Protein AF-A0A3D3CZS1-F1 (afdb_monomer_lite)

Radius of gyration: 28.79 Å; chains: 1; bounding box: 51×50×77 Å

Sequence (84 aa):
MNLLKAFTISLFTLFSLNCQSQNSGFLKADGKRIVNGRGENVLLRGIGLGGWMVQEGYMLHINKEGQQYRIRQRIEALLTPQQT

Foldseek 3Di:
DVVVVVVVVVVVVVVVVPPDDQQQPDWDDDPPFIAGSVRHGDDDDDDDQDCPVAQQQVSVVNPPQSHRVSVVVVVVVVPDPPPD

Structure (mmCIF, N/CA/C/O backbone):
data_AF-A0A3D3CZS1-F1
#
_entry.id   AF-A0A3D3CZS1-F1
#
loop_
_atom_site.group_PDB
_atom_site.id
_atom_site.type_symbol
_atom_site.label_atom_id
_atom_site.label_alt_id
_atom_site.label_comp_id
_atom_site.label_asym_id
_atom_site.label_entity_id
_atom_site.label_seq_id
_atom_site.pdbx_PDB_ins_code
_atom_site.Cartn_x
_atom_site.Cartn_y
_atom_site.Cartn_z
_atom_site.occupancy
_atom_site.B_iso_or_equiv
_atom_site.auth_seq_id
_atom_site.auth_comp_id
_atom_site.auth_asym_id
_atom_site.auth_atom_id
_atom_site.pdbx_PDB_model_num
ATOM 1 N N . MET A 1 1 ? -35.626 35.600 34.466 1.00 62.72 1 MET A N 1
ATOM 2 C CA . MET A 1 1 ? -34.280 35.614 33.842 1.00 62.72 1 MET A CA 1
ATOM 3 C C . MET A 1 1 ? -33.561 34.258 33.899 1.00 62.72 1 MET A C 1
ATOM 5 O O . MET A 1 1 ? -32.875 33.933 32.942 1.00 62.72 1 MET A O 1
ATOM 9 N N . ASN A 1 2 ? -33.741 33.438 34.944 1.00 75.94 2 ASN A N 1
ATOM 10 C CA . ASN A 1 2 ? -33.051 32.137 35.063 1.00 75.94 2 ASN A CA 1
ATOM 11 C C . ASN A 1 2 ? -33.677 31.019 34.207 1.00 75.94 2 ASN A C 1
ATOM 13 O O . ASN A 1 2 ? -32.949 30.198 33.662 1.00 75.94 2 ASN A O 1
ATOM 17 N N . LEU A 1 3 ? -35.003 31.030 34.015 1.00 81.50 3 LEU A N 1
ATOM 18 C CA . LEU A 1 3 ? -35.706 30.008 33.225 1.00 81.50 3 LEU A CA 1
ATOM 19 C C . LEU A 1 3 ? -35.390 30.099 31.721 1.00 81.50 3 LEU A C 1
ATOM 21 O O . LEU A 1 3 ? -35.082 29.095 31.092 1.00 81.50 3 LEU A O 1
ATOM 25 N N . LEU A 1 4 ? -35.378 31.315 31.162 1.00 83.06 4 LEU A N 1
ATOM 26 C CA . LEU A 1 4 ? -35.025 31.540 29.755 1.00 83.06 4 LEU A CA 1
ATOM 27 C C . LEU A 1 4 ? -33.550 31.199 29.475 1.00 83.06 4 LEU A C 1
ATOM 29 O O . LEU A 1 4 ? -33.246 30.625 28.436 1.00 83.06 4 LEU A O 1
ATOM 33 N N . LYS A 1 5 ? -32.652 31.483 30.433 1.00 78.75 5 LYS A N 1
ATOM 34 C CA . LYS A 1 5 ? -31.235 31.083 30.374 1.00 78.75 5 LYS A CA 1
ATOM 35 C C . LYS A 1 5 ? -31.058 29.563 30.436 1.00 78.75 5 LYS A C 1
ATOM 37 O O . LYS A 1 5 ? -30.240 29.020 29.707 1.00 78.75 5 LYS A O 1
ATOM 42 N N . ALA A 1 6 ? -31.828 28.864 31.270 1.00 83.06 6 ALA A N 1
ATOM 43 C CA . ALA A 1 6 ? -31.804 27.402 31.313 1.00 83.06 6 ALA A CA 1
ATOM 44 C C . ALA A 1 6 ? -32.285 26.789 29.987 1.00 83.06 6 ALA A C 1
ATOM 46 O O . ALA A 1 6 ? -31.707 25.814 29.514 1.00 83.06 6 ALA A O 1
ATOM 47 N N . PHE A 1 7 ? -33.290 27.402 29.354 1.00 87.19 7 PHE A N 1
ATOM 48 C CA . PHE A 1 7 ? -33.813 26.961 28.062 1.00 87.19 7 PHE A CA 1
ATOM 49 C C . PHE A 1 7 ? -32.803 27.161 26.927 1.00 87.19 7 PHE A C 1
ATOM 51 O O . PHE A 1 7 ? -32.591 26.258 26.122 1.00 87.19 7 PHE A O 1
ATOM 58 N N . THR A 1 8 ? -32.123 28.311 26.888 1.00 83.69 8 THR A N 1
ATOM 59 C CA . THR A 1 8 ? -31.091 28.573 25.876 1.00 83.69 8 THR A CA 1
ATOM 60 C C . THR A 1 8 ? -29.860 27.691 26.066 1.00 83.69 8 THR A C 1
ATOM 62 O O . THR A 1 8 ? -29.321 27.200 25.078 1.00 83.69 8 THR A O 1
ATOM 65 N N . ILE A 1 9 ? -29.455 27.415 27.312 1.00 86.38 9 ILE A N 1
ATOM 66 C CA . ILE A 1 9 ? -28.382 26.456 27.614 1.00 86.38 9 ILE A CA 1
ATOM 67 C C . ILE A 1 9 ? -28.794 25.047 27.176 1.00 86.38 9 ILE A C 1
ATOM 69 O O . ILE A 1 9 ? -28.038 24.392 26.471 1.00 86.38 9 ILE A O 1
ATOM 73 N N . SER A 1 10 ? -30.001 24.592 27.525 1.00 83.69 10 SER A N 1
ATOM 74 C CA . SER A 1 10 ? -30.502 23.269 27.129 1.00 83.69 10 SER A CA 1
ATOM 75 C C . SER A 1 10 ? -30.550 23.099 25.606 1.00 83.69 10 SER A C 1
ATOM 77 O O . SER A 1 10 ? -30.086 22.082 25.088 1.00 83.69 10 SER A O 1
ATOM 79 N N . LEU A 1 11 ? -31.019 24.121 24.884 1.00 82.88 11 LEU A N 1
ATOM 80 C CA . LEU A 1 11 ? -31.076 24.122 23.423 1.00 82.88 11 LEU A CA 1
ATOM 81 C C . LEU A 1 11 ? -29.676 24.088 22.788 1.00 82.88 11 LEU A C 1
ATOM 83 O O . LEU A 1 11 ? -29.451 23.355 21.826 1.00 82.88 11 LEU A O 1
ATOM 87 N N . PHE A 1 12 ? -28.718 24.826 23.353 1.00 81.81 12 PHE A N 1
ATOM 88 C CA . PHE A 1 12 ? -27.331 24.830 22.885 1.00 81.81 12 PHE A CA 1
ATOM 89 C C . PHE A 1 12 ? -26.635 23.476 23.120 1.00 81.81 12 PHE A C 1
ATOM 91 O O . PHE A 1 12 ? -25.917 22.976 22.248 1.00 81.81 12 PHE A O 1
ATOM 98 N N . THR A 1 13 ? -26.901 22.831 24.259 1.00 80.88 13 THR A N 1
ATOM 99 C CA . THR A 1 13 ? -26.377 21.495 24.581 1.00 80.88 13 THR A CA 1
ATOM 100 C C . THR A 1 13 ? -26.951 20.424 23.649 1.00 80.88 13 THR A C 1
ATOM 102 O O . THR A 1 13 ? -26.207 19.577 23.159 1.00 80.88 13 THR A O 1
ATOM 105 N N . LEU A 1 14 ? -28.251 20.489 23.334 1.00 78.69 14 LEU A N 1
ATOM 106 C CA . LEU A 1 14 ? -28.901 19.588 22.373 1.00 78.69 14 LEU A CA 1
ATOM 107 C C . LEU A 1 14 ? -28.346 19.753 20.950 1.00 78.69 14 LEU A C 1
ATOM 109 O O . LEU A 1 14 ? -28.134 18.763 20.249 1.00 78.69 14 LEU A O 1
ATOM 113 N N . PHE A 1 15 ? -28.058 20.986 20.530 1.00 75.88 15 PHE A N 1
ATOM 114 C CA . PHE A 1 15 ? -27.473 21.253 19.216 1.00 75.88 15 PHE A CA 1
ATOM 115 C C . PHE A 1 15 ? -26.043 20.697 19.095 1.00 75.88 15 PHE A C 1
ATOM 117 O O . PHE A 1 15 ? -25.684 20.097 18.083 1.00 75.88 15 PHE A O 1
ATOM 124 N N . SER A 1 16 ? -25.250 20.812 20.163 1.00 71.81 16 SER A N 1
ATOM 125 C CA . SER A 1 16 ? -23.850 20.365 20.197 1.00 71.81 16 SER A CA 1
ATOM 126 C C . SER A 1 16 ? -23.686 18.840 20.101 1.00 71.81 16 SER A C 1
ATOM 128 O O . SER A 1 16 ? -22.693 18.362 19.557 1.00 71.81 16 SER A O 1
ATOM 130 N N . LEU A 1 17 ? -24.670 18.061 20.567 1.00 69.06 17 LEU A N 1
ATOM 131 C CA . LEU A 1 17 ? -24.635 16.591 20.524 1.00 69.06 17 LEU A CA 1
ATOM 132 C C . LEU A 1 17 ? -24.784 16.007 19.107 1.00 69.06 17 LEU A C 1
ATOM 134 O O . LEU A 1 17 ? -24.423 14.855 18.884 1.00 69.06 17 LEU A O 1
ATOM 138 N N . ASN A 1 18 ? -25.276 16.791 18.144 1.00 63.44 18 ASN A N 1
ATOM 139 C CA . ASN A 1 18 ? -25.518 16.333 16.772 1.00 63.44 18 ASN A CA 1
ATOM 140 C C . ASN A 1 18 ? -24.321 16.556 15.829 1.00 63.44 18 ASN A C 1
ATOM 142 O O . ASN A 1 18 ? -24.351 16.122 14.679 1.00 63.44 18 ASN A O 1
ATOM 146 N N . CYS A 1 19 ? -23.245 17.197 16.295 1.00 61.00 19 CYS A N 1
ATOM 147 C CA . CYS A 1 19 ? -22.054 17.457 15.487 1.00 61.00 19 CYS A CA 1
ATOM 148 C C . CYS A 1 19 ? -21.048 16.295 15.574 1.00 61.00 19 CYS A C 1
ATOM 150 O O . CYS A 1 19 ? -19.893 16.467 15.960 1.00 61.00 19 CYS A O 1
ATOM 152 N N . GLN A 1 20 ? -21.480 15.076 15.249 1.00 63.59 20 GLN A N 1
ATOM 153 C CA . GLN A 1 20 ? -20.553 13.963 15.042 1.00 63.59 20 GLN A CA 1
ATOM 154 C C . GLN A 1 20 ? -20.217 13.870 13.557 1.00 63.59 20 GLN A C 1
ATOM 156 O O . GLN A 1 20 ? -21.026 13.438 12.738 1.00 63.59 20 GLN A O 1
ATOM 161 N N . SER A 1 21 ? -18.999 14.286 13.209 1.00 63.50 21 SER A N 1
ATOM 162 C CA . SER A 1 21 ? -18.445 14.101 11.869 1.00 63.50 21 SER A CA 1
ATOM 163 C C . SER A 1 21 ? -18.296 12.603 11.584 1.00 63.50 21 SER A C 1
ATOM 165 O O . SER A 1 21 ? -17.394 11.939 12.098 1.00 63.50 21 SER A O 1
ATOM 167 N N . GLN A 1 22 ? -19.213 12.059 10.782 1.00 65.25 22 GLN A N 1
ATOM 168 C CA . GLN A 1 22 ? -19.208 10.673 10.311 1.00 65.25 22 GLN A CA 1
ATOM 169 C C . GLN A 1 22 ? -18.154 10.510 9.212 1.00 65.25 22 GLN A 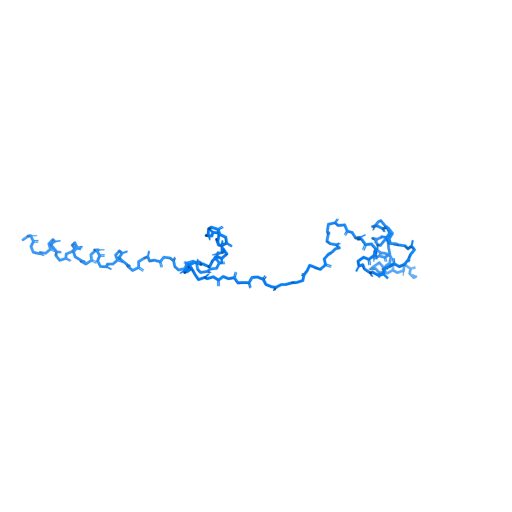C 1
ATOM 171 O O . GLN A 1 22 ? -18.469 10.316 8.040 1.00 65.25 22 GLN A O 1
ATOM 176 N N . ASN A 1 23 ? -16.876 10.619 9.570 1.00 63.19 23 ASN A N 1
ATOM 177 C CA . ASN A 1 23 ? -15.798 10.396 8.616 1.00 63.19 23 ASN A CA 1
ATOM 178 C C . ASN A 1 23 ? -15.546 8.884 8.462 1.00 63.19 23 ASN A C 1
ATOM 180 O O . ASN A 1 23 ? -14.585 8.331 8.995 1.00 63.19 23 ASN A O 1
ATOM 184 N N . SER A 1 24 ? -16.476 8.198 7.789 1.00 66.31 24 SER A N 1
ATOM 185 C CA . SER A 1 24 ? -16.480 6.739 7.599 1.00 66.31 24 SER A CA 1
ATOM 186 C C . SER A 1 24 ? -15.438 6.244 6.591 1.00 66.31 24 SER A C 1
ATOM 188 O O . SER A 1 24 ? -15.160 5.046 6.556 1.00 66.31 24 SER A O 1
ATOM 190 N N . GLY A 1 25 ? -14.850 7.146 5.797 1.00 77.69 25 GLY A N 1
ATOM 191 C CA . GLY A 1 25 ? -13.931 6.799 4.711 1.00 77.69 25 GLY A CA 1
ATOM 192 C C . GLY A 1 25 ? -12.502 6.480 5.150 1.00 77.69 25 GLY A C 1
ATOM 193 O O . GLY A 1 25 ? -11.802 5.753 4.450 1.00 77.69 25 GLY A O 1
ATOM 194 N N . PHE A 1 26 ? -12.055 6.983 6.304 1.00 90.31 26 PHE A N 1
ATOM 195 C CA . PHE A 1 26 ? -10.695 6.719 6.773 1.00 90.31 26 PHE A CA 1
ATOM 196 C C . PHE A 1 26 ? -10.613 5.400 7.536 1.00 90.31 26 PHE A C 1
ATOM 198 O O . PHE A 1 26 ? -11.349 5.165 8.497 1.00 90.31 26 PHE A O 1
ATOM 205 N N . LEU A 1 27 ? -9.659 4.567 7.125 1.00 94.88 27 LEU A N 1
ATOM 206 C CA . LEU A 1 27 ? -9.281 3.362 7.849 1.00 94.88 27 LEU A CA 1
ATOM 207 C C . LEU A 1 27 ? -8.291 3.702 8.963 1.00 94.88 27 LEU A C 1
ATOM 209 O O . LEU A 1 27 ? -7.456 4.597 8.825 1.00 94.88 27 LEU A O 1
ATOM 213 N N . LYS A 1 28 ? -8.383 2.972 10.071 1.00 94.44 28 LYS A N 1
ATOM 214 C CA . LYS A 1 28 ? -7.513 3.110 11.241 1.00 94.44 28 LYS A CA 1
ATOM 215 C C . LYS A 1 28 ? -7.058 1.736 11.717 1.00 94.44 28 LYS A C 1
ATOM 217 O O . LYS A 1 28 ? -7.743 0.740 11.492 1.00 94.44 28 LYS A O 1
ATOM 222 N N . ALA A 1 29 ? -5.916 1.694 12.395 1.00 96.62 29 ALA A N 1
ATOM 223 C CA . ALA A 1 29 ? -5.482 0.511 13.124 1.00 96.62 29 ALA A CA 1
ATOM 224 C C . ALA A 1 29 ? -6.076 0.527 14.541 1.00 96.62 29 ALA A C 1
ATOM 226 O O . ALA A 1 29 ? -5.976 1.532 15.242 1.00 96.62 29 ALA A O 1
ATOM 227 N N . ASP A 1 30 ? -6.666 -0.591 14.954 1.00 96.50 30 ASP A N 1
ATOM 228 C CA . ASP A 1 30 ? -7.134 -0.849 16.316 1.00 96.50 30 ASP A CA 1
ATOM 229 C C . ASP A 1 30 ? -6.538 -2.178 16.798 1.00 96.50 30 ASP A C 1
ATOM 231 O O . ASP A 1 30 ? -7.019 -3.272 16.473 1.00 96.50 30 ASP A O 1
ATOM 235 N N . GLY A 1 31 ? -5.406 -2.081 17.500 1.00 96.56 31 GLY A N 1
ATOM 236 C CA . GLY A 1 31 ? -4.579 -3.228 17.859 1.00 96.56 31 GLY A CA 1
ATOM 237 C C . GLY A 1 31 ? -4.144 -4.008 16.617 1.00 96.56 31 GLY A C 1
ATOM 238 O O . GLY A 1 31 ? -3.324 -3.540 15.832 1.00 96.56 31 GLY A O 1
ATOM 239 N N . LYS A 1 32 ? -4.702 -5.213 16.443 1.00 96.69 32 LYS A N 1
ATOM 240 C CA . LYS A 1 32 ? -4.441 -6.091 15.285 1.00 96.69 32 LYS A CA 1
ATOM 241 C C . LYS A 1 32 ? -5.483 -5.968 14.164 1.00 96.69 32 LYS A C 1
ATOM 243 O O . LYS A 1 32 ? -5.383 -6.685 13.172 1.00 96.69 32 LYS A O 1
ATOM 248 N N . ARG A 1 33 ? -6.504 -5.123 14.325 1.00 97.44 33 ARG A N 1
ATOM 249 C CA . ARG A 1 33 ? -7.605 -4.954 13.366 1.00 97.44 33 ARG A CA 1
ATOM 250 C C . ARG A 1 33 ? -7.411 -3.695 12.532 1.00 97.44 33 ARG A C 1
ATOM 252 O O . ARG A 1 33 ? -6.890 -2.695 13.019 1.00 97.44 33 ARG A O 1
ATOM 259 N N . ILE A 1 34 ? -7.902 -3.733 11.297 1.00 97.50 34 ILE A N 1
ATOM 260 C CA . ILE A 1 34 ? -8.148 -2.533 10.493 1.00 97.50 34 ILE A CA 1
ATOM 261 C C . ILE A 1 34 ? -9.630 -2.207 10.662 1.00 97.50 34 ILE A C 1
ATOM 263 O O . ILE A 1 34 ? -10.464 -3.090 10.477 1.00 97.50 34 ILE A O 1
ATOM 267 N N . VAL A 1 35 ? -9.968 -0.972 11.029 1.00 95.38 35 VAL A N 1
ATOM 268 C CA . VAL A 1 35 ? -11.354 -0.540 11.261 1.00 95.38 35 VAL A CA 1
ATOM 269 C C . VAL A 1 35 ? -11.700 0.712 10.461 1.00 95.38 35 VAL A C 1
ATOM 271 O O . VAL A 1 35 ? -10.819 1.511 10.148 1.00 95.38 35 VAL A O 1
ATOM 274 N N . ASN A 1 36 ? -12.975 0.895 10.123 1.00 93.38 36 ASN A N 1
ATOM 275 C CA . ASN A 1 36 ? -13.468 2.128 9.502 1.00 93.38 36 ASN A CA 1
ATOM 276 C C . ASN A 1 36 ? -13.780 3.217 10.550 1.00 93.38 36 ASN A C 1
ATOM 278 O O . ASN A 1 36 ? -13.584 3.027 11.753 1.00 93.38 36 ASN A O 1
ATOM 282 N N . GLY A 1 37 ? -14.327 4.356 10.110 1.00 88.62 37 GLY A N 1
ATOM 283 C CA . GLY A 1 37 ? -14.710 5.460 11.002 1.00 88.62 37 GLY A CA 1
ATOM 284 C C . GLY A 1 37 ? -15.784 5.130 12.052 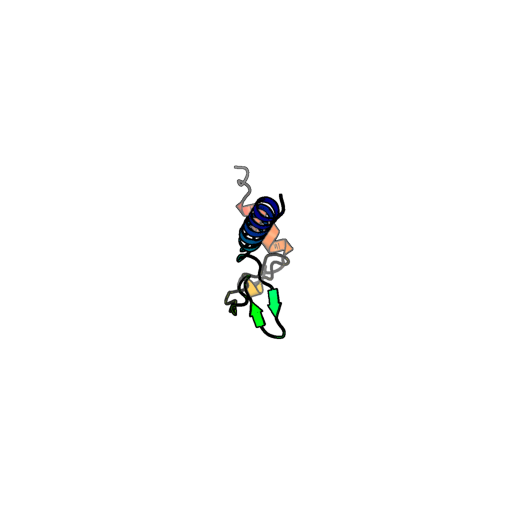1.00 88.62 37 GLY A C 1
ATOM 285 O O . GLY A 1 37 ? -15.966 5.913 12.980 1.00 88.62 37 GLY A O 1
ATOM 286 N N . ARG A 1 38 ? -16.464 3.981 11.941 1.00 89.69 38 ARG A N 1
ATOM 287 C CA . ARG A 1 38 ? -17.449 3.471 12.913 1.00 89.69 38 ARG A CA 1
ATOM 288 C C . ARG A 1 38 ? -16.872 2.409 13.859 1.00 89.69 38 ARG A C 1
ATOM 290 O O . ARG A 1 38 ? -17.600 1.885 14.693 1.00 89.69 38 ARG A O 1
ATOM 297 N N . GLY A 1 39 ? -15.584 2.074 13.735 1.00 90.94 39 GLY A N 1
ATOM 298 C CA . GLY A 1 39 ? -14.946 1.012 14.521 1.00 90.94 39 GLY A CA 1
ATOM 299 C C . GLY A 1 39 ? -15.265 -0.405 14.031 1.00 90.94 39 GLY A C 1
ATOM 300 O O . GLY A 1 39 ? -14.931 -1.382 14.701 1.00 90.94 39 GLY A O 1
ATOM 301 N N . GLU A 1 40 ? -15.897 -0.541 12.865 1.00 93.69 40 GLU A N 1
ATOM 302 C CA . GLU A 1 40 ? -16.215 -1.841 12.277 1.00 93.69 40 GLU A CA 1
ATOM 303 C C . GLU A 1 40 ? -14.974 -2.418 11.594 1.00 93.69 40 GLU A C 1
ATOM 305 O O . GLU A 1 40 ? -14.257 -1.698 10.897 1.00 93.69 40 GLU A O 1
ATOM 310 N N . ASN A 1 41 ? -14.731 -3.720 11.767 1.00 95.75 41 ASN A N 1
ATOM 311 C CA . ASN A 1 41 ? -13.585 -4.395 11.163 1.00 95.75 41 ASN A CA 1
ATOM 312 C C . ASN A 1 41 ? -13.684 -4.410 9.630 1.00 95.75 41 ASN A C 1
ATOM 314 O O . ASN A 1 41 ? -14.702 -4.808 9.066 1.00 95.75 41 ASN A O 1
ATOM 318 N N . VAL A 1 42 ? -12.588 -4.058 8.964 1.00 96.06 42 VAL A N 1
ATOM 319 C CA . VAL A 1 42 ? -12.451 -4.037 7.509 1.00 96.06 42 VAL A CA 1
ATOM 320 C C . VAL A 1 42 ? -11.434 -5.090 7.090 1.00 96.06 42 VAL A C 1
ATOM 322 O O . VAL A 1 42 ? -10.282 -5.073 7.517 1.00 96.06 42 VAL A O 1
ATOM 325 N N . LEU A 1 43 ? -11.859 -6.006 6.220 1.00 96.44 43 LEU A N 1
ATOM 326 C CA . LEU A 1 43 ? -10.990 -7.017 5.631 1.00 96.44 43 LEU A CA 1
ATOM 327 C C . LEU A 1 43 ? -10.564 -6.581 4.227 1.00 96.44 43 LEU A C 1
ATOM 329 O O . LEU A 1 43 ? -11.352 -6.642 3.286 1.00 96.44 43 LEU A O 1
ATOM 333 N N . LEU A 1 44 ? -9.307 -6.166 4.085 1.00 95.62 44 LEU A N 1
ATOM 334 C CA . LEU A 1 44 ? -8.734 -5.809 2.789 1.00 95.62 44 LEU A CA 1
ATOM 335 C C . LEU A 1 44 ? -8.305 -7.080 2.047 1.00 95.62 44 LEU A C 1
ATOM 337 O O . LEU A 1 44 ? -7.392 -7.783 2.475 1.00 95.62 44 LEU A O 1
ATOM 341 N N . ARG A 1 45 ? -8.971 -7.379 0.929 1.00 96.69 45 ARG A N 1
ATOM 342 C CA . ARG A 1 45 ? -8.591 -8.443 -0.010 1.00 96.69 45 ARG A CA 1
ATOM 343 C C . ARG A 1 45 ? -8.372 -7.821 -1.377 1.00 96.69 45 ARG A C 1
ATOM 345 O O . ARG A 1 45 ? -9.258 -7.154 -1.897 1.00 96.69 45 ARG A O 1
ATOM 352 N N . GLY A 1 46 ? -7.204 -8.054 -1.950 1.00 93.44 46 GLY A N 1
ATOM 353 C CA . GLY A 1 46 ? -6.842 -7.524 -3.254 1.00 93.44 46 GLY A CA 1
ATOM 354 C C . GLY A 1 46 ? -5.680 -8.299 -3.849 1.00 93.44 46 GLY A C 1
ATOM 355 O O . GLY A 1 46 ? -5.178 -9.249 -3.249 1.00 93.44 46 GLY A O 1
ATOM 356 N N . ILE A 1 47 ? -5.264 -7.869 -5.032 1.00 91.19 47 ILE A N 1
ATOM 357 C CA . ILE A 1 47 ? -4.101 -8.399 -5.735 1.00 91.19 47 ILE A CA 1
ATOM 358 C C . ILE A 1 47 ? -3.085 -7.276 -5.925 1.00 91.19 47 ILE A C 1
ATOM 360 O O . ILE A 1 47 ? -3.451 -6.136 -6.214 1.00 91.19 47 ILE A O 1
ATOM 364 N N . GLY A 1 48 ? -1.804 -7.590 -5.747 1.00 85.94 48 GLY A N 1
ATOM 365 C CA . GLY A 1 48 ? -0.727 -6.681 -6.118 1.00 85.94 48 GLY A CA 1
ATOM 366 C C . GLY A 1 48 ? -0.501 -6.767 -7.621 1.00 85.94 48 GLY A C 1
ATOM 367 O O . GLY A 1 48 ? -0.107 -7.820 -8.108 1.00 85.94 48 GLY A O 1
ATOM 368 N N . LEU A 1 49 ? -0.742 -5.677 -8.352 1.00 83.06 49 LEU A N 1
ATOM 369 C CA . LEU A 1 49 ? -0.518 -5.644 -9.804 1.00 83.06 49 LEU A CA 1
ATOM 370 C C . LEU A 1 49 ? 0.975 -5.746 -10.170 1.00 83.06 49 LEU A C 1
ATOM 372 O O . LEU A 1 49 ? 1.305 -6.223 -11.251 1.00 83.06 49 LEU A O 1
ATOM 376 N N . GLY A 1 50 ? 1.873 -5.334 -9.267 1.00 82.38 50 GLY A N 1
ATOM 377 C CA . GLY A 1 50 ? 3.316 -5.299 -9.524 1.00 82.38 50 GLY A CA 1
ATOM 378 C C . GLY A 1 50 ? 3.696 -4.282 -10.608 1.00 82.38 50 GLY A C 1
ATOM 379 O O . GLY A 1 50 ? 2.865 -3.502 -11.069 1.00 82.38 50 GLY A O 1
ATOM 380 N N . GLY A 1 51 ? 4.973 -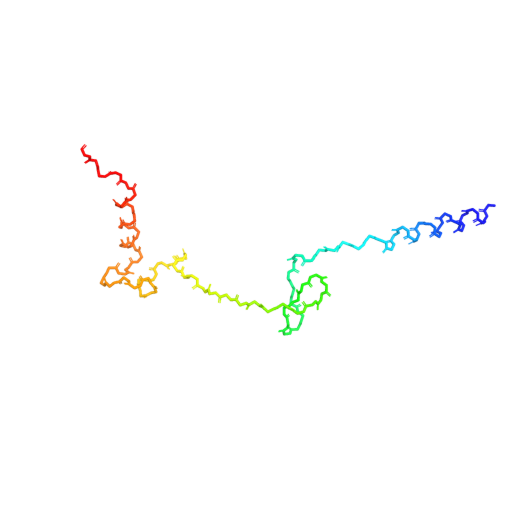4.234 -10.992 1.00 82.19 51 GLY A N 1
ATOM 381 C CA . GLY A 1 51 ? 5.417 -3.505 -12.190 1.00 82.19 51 GLY A CA 1
ATOM 382 C C . GLY A 1 51 ? 5.453 -1.968 -12.115 1.00 82.19 51 GLY A C 1
ATOM 383 O O . GLY A 1 51 ? 6.001 -1.349 -13.024 1.00 82.19 51 GLY A O 1
ATOM 384 N N . TRP A 1 52 ? 4.892 -1.342 -11.069 1.00 82.25 52 TRP A N 1
ATOM 385 C CA . TRP A 1 52 ? 4.781 0.123 -10.963 1.00 82.25 52 TRP A CA 1
ATOM 386 C C . TRP A 1 52 ? 6.120 0.817 -10.686 1.00 82.25 52 TRP A C 1
ATOM 388 O O . TRP A 1 52 ? 6.521 1.720 -11.412 1.00 82.25 52 TRP A O 1
ATOM 398 N N . MET A 1 53 ? 6.823 0.396 -9.631 1.00 85.06 53 MET A N 1
ATOM 399 C CA . MET A 1 53 ? 8.118 0.980 -9.263 1.00 85.06 53 MET A CA 1
ATOM 400 C C . MET A 1 53 ? 9.260 0.377 -10.091 1.00 85.06 53 MET A C 1
ATOM 402 O O . MET A 1 53 ? 10.125 1.099 -10.584 1.00 85.06 53 MET A O 1
ATOM 406 N N . VAL A 1 54 ? 9.239 -0.947 -10.271 1.00 86.75 54 VAL A N 1
ATOM 407 C CA . VAL A 1 54 ? 10.199 -1.701 -11.083 1.00 86.75 54 VAL A CA 1
ATOM 408 C C . VAL A 1 54 ? 9.421 -2.648 -11.984 1.00 86.75 54 VAL A C 1
ATOM 410 O O . VAL A 1 54 ? 8.566 -3.399 -11.520 1.00 86.75 54 VAL A O 1
ATOM 413 N N . GLN A 1 55 ? 9.719 -2.612 -13.282 1.00 89.88 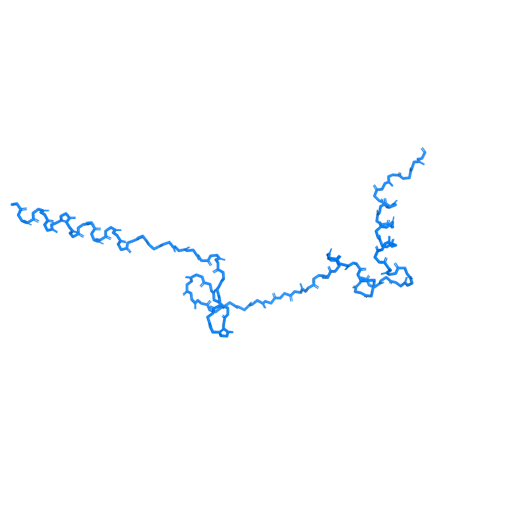55 GLN A N 1
ATOM 414 C CA . GLN A 1 55 ? 9.161 -3.552 -14.252 1.00 89.88 55 GLN A CA 1
ATOM 415 C C . GLN A 1 55 ? 9.960 -4.855 -14.179 1.00 89.88 55 GLN A C 1
ATOM 417 O O . GLN A 1 55 ? 10.993 -5.012 -14.828 1.00 89.88 55 GLN A O 1
ATOM 422 N N . GLU A 1 56 ? 9.498 -5.768 -13.330 1.00 88.38 56 GLU A N 1
ATOM 423 C CA . GLU A 1 56 ? 10.090 -7.089 -13.139 1.00 88.38 56 GLU A CA 1
ATOM 424 C C . GLU A 1 56 ? 9.598 -8.044 -14.237 1.00 88.38 56 GLU A C 1
ATOM 426 O O . GLU A 1 56 ? 8.458 -8.507 -14.213 1.00 88.38 56 GLU A O 1
ATOM 431 N N . GLY A 1 57 ? 10.454 -8.363 -15.213 1.00 89.19 57 GLY A N 1
ATOM 432 C CA . GLY A 1 57 ? 10.060 -9.169 -16.372 1.00 89.19 57 GLY A CA 1
ATOM 433 C C . GLY A 1 57 ? 9.454 -10.539 -16.053 1.00 89.19 57 GLY A C 1
ATOM 434 O O . GLY A 1 57 ? 8.581 -10.982 -16.794 1.00 89.19 57 GLY A O 1
ATOM 435 N N . TYR A 1 58 ? 9.837 -11.187 -14.944 1.00 88.19 58 TYR A N 1
ATOM 436 C CA . TYR A 1 58 ? 9.227 -12.464 -14.545 1.00 88.19 58 TYR A CA 1
ATOM 437 C C . TYR A 1 58 ? 7.761 -12.299 -14.111 1.00 88.19 58 TYR A C 1
ATOM 439 O O . TYR A 1 58 ? 6.943 -13.149 -14.450 1.00 88.19 58 TYR A O 1
ATOM 447 N N . MET A 1 59 ? 7.410 -11.197 -13.433 1.00 88.12 59 MET A N 1
ATOM 448 C CA . MET A 1 59 ? 6.025 -10.906 -13.029 1.00 88.12 59 MET A CA 1
ATOM 449 C C . MET A 1 59 ? 5.142 -10.584 -14.236 1.00 88.12 59 MET A C 1
ATOM 451 O O . MET A 1 59 ? 3.946 -10.853 -14.227 1.00 88.12 59 MET A O 1
ATOM 455 N N . LEU A 1 60 ? 5.742 -10.013 -15.283 1.00 87.25 60 LEU A N 1
ATOM 456 C CA . LEU A 1 60 ? 5.072 -9.674 -16.539 1.00 87.25 60 LEU A CA 1
ATOM 457 C C . LEU A 1 60 ? 5.123 -10.811 -17.572 1.00 87.25 60 LEU A C 1
ATOM 459 O O . LEU A 1 60 ? 4.668 -10.628 -18.699 1.00 87.25 60 LEU A O 1
ATOM 463 N N . HIS A 1 61 ? 5.694 -11.966 -17.215 1.00 88.38 61 HIS A N 1
ATOM 464 C CA . HIS A 1 61 ? 5.903 -13.107 -18.111 1.00 88.38 61 HIS A CA 1
ATOM 465 C C . HIS A 1 61 ? 6.664 -12.761 -19.411 1.00 88.38 61 HIS A C 1
ATOM 467 O O . HIS A 1 61 ? 6.432 -13.352 -20.468 1.00 88.38 61 HIS A O 1
ATOM 473 N N . ILE A 1 62 ? 7.608 -11.816 -19.343 1.00 89.31 62 ILE A N 1
ATOM 474 C CA . ILE A 1 62 ? 8.469 -11.417 -20.461 1.00 89.31 62 ILE A CA 1
ATOM 475 C C . ILE A 1 62 ? 9.752 -12.248 -20.422 1.00 89.31 62 ILE A C 1
ATOM 477 O O . ILE A 1 62 ? 10.619 -12.067 -19.566 1.00 89.31 62 ILE A O 1
ATOM 481 N N . ASN A 1 63 ? 9.895 -13.153 -21.388 1.00 84.19 63 ASN A N 1
ATOM 482 C CA . ASN A 1 63 ? 11.075 -14.004 -21.512 1.00 84.19 63 ASN A CA 1
ATOM 483 C C . ASN A 1 63 ? 12.230 -13.264 -22.211 1.00 84.19 63 ASN A C 1
ATOM 485 O O . ASN A 1 63 ? 12.019 -12.586 -23.214 1.00 84.19 63 ASN A O 1
ATOM 489 N N . LYS A 1 64 ? 13.464 -13.458 -21.716 1.00 82.50 64 LYS A N 1
ATOM 490 C CA . LYS A 1 64 ? 14.751 -12.942 -22.249 1.00 82.50 64 LYS A CA 1
ATOM 491 C C . LYS A 1 64 ? 14.963 -11.417 -22.196 1.00 82.50 64 LYS A C 1
ATOM 493 O O . LYS A 1 64 ? 16.070 -10.996 -21.881 1.00 82.50 64 LYS A O 1
ATOM 498 N N . GLU A 1 65 ? 13.935 -10.605 -22.437 1.00 88.06 65 GLU A N 1
ATOM 499 C CA . GLU A 1 65 ? 14.002 -9.126 -22.445 1.00 88.06 65 GLU A CA 1
ATOM 500 C C . GLU A 1 65 ? 13.316 -8.491 -21.224 1.00 88.06 65 GLU A C 1
ATOM 502 O O . GLU A 1 65 ? 12.735 -7.410 -21.292 1.00 88.06 65 GLU A O 1
ATOM 507 N N . GLY A 1 66 ? 13.353 -9.189 -20.090 1.00 91.19 66 GLY A N 1
ATOM 508 C CA . GLY A 1 66 ? 12.654 -8.798 -18.868 1.00 91.19 66 GLY A CA 1
ATOM 509 C C . GLY A 1 66 ? 13.303 -7.667 -18.062 1.00 91.19 66 GLY A C 1
ATOM 510 O O . GLY A 1 66 ? 12.826 -7.359 -16.972 1.00 91.19 66 GLY A O 1
ATOM 511 N N . GLN A 1 67 ? 14.409 -7.079 -18.533 1.00 92.44 67 GLN A N 1
ATOM 512 C CA . GLN A 1 67 ? 15.055 -5.957 -17.851 1.00 92.44 67 GLN A CA 1
ATOM 513 C C . GLN A 1 67 ? 14.198 -4.693 -17.981 1.00 92.44 67 GLN A C 1
ATOM 515 O O . GLN A 1 67 ? 13.774 -4.338 -19.080 1.00 92.44 67 GLN A O 1
ATOM 520 N N . GLN A 1 68 ? 14.038 -3.949 -16.885 1.00 92.19 68 GLN A N 1
ATOM 521 C CA . GLN A 1 68 ? 13.206 -2.740 -16.831 1.00 92.19 68 GLN A CA 1
ATOM 522 C C . GLN A 1 68 ? 13.472 -1.749 -17.980 1.00 92.19 68 GLN A C 1
ATOM 524 O O . GLN A 1 68 ? 12.534 -1.250 -18.597 1.00 92.19 68 GLN A O 1
ATOM 529 N N . TYR A 1 69 ? 14.739 -1.473 -18.311 1.00 92.00 69 TYR A N 1
ATOM 530 C CA . TYR A 1 69 ? 15.063 -0.523 -19.382 1.00 92.00 69 TYR A CA 1
ATOM 531 C C . TYR A 1 69 ? 14.651 -1.026 -20.778 1.00 92.00 69 TYR A C 1
ATOM 533 O O . TYR A 1 69 ? 14.273 -0.220 -21.622 1.00 92.00 69 TYR A O 1
ATOM 541 N N . ARG A 1 70 ? 14.678 -2.346 -21.022 1.00 93.00 70 ARG A N 1
ATOM 542 C CA . ARG A 1 70 ? 14.249 -2.955 -22.294 1.00 93.00 70 ARG A CA 1
ATOM 543 C C . ARG A 1 70 ? 12.738 -2.899 -22.451 1.00 93.00 70 ARG A C 1
ATOM 545 O O . ARG A 1 70 ? 12.250 -2.529 -23.515 1.00 93.00 70 ARG A O 1
ATOM 552 N N . ILE A 1 71 ? 12.013 -3.207 -21.377 1.00 91.88 71 ILE A N 1
ATOM 553 C CA . ILE A 1 71 ? 10.552 -3.108 -21.341 1.00 91.88 71 ILE A CA 1
ATOM 554 C C . ILE A 1 71 ? 10.131 -1.664 -21.643 1.00 91.88 71 ILE A C 1
ATOM 556 O O . ILE A 1 71 ? 9.306 -1.436 -22.527 1.00 91.88 71 ILE A O 1
ATOM 560 N N . ARG A 1 72 ? 10.775 -0.679 -21.002 1.00 90.25 72 ARG A N 1
ATOM 561 C CA . ARG A 1 72 ? 10.548 0.745 -21.277 1.00 90.25 72 ARG A CA 1
ATOM 562 C C . ARG A 1 72 ? 10.826 1.129 -22.735 1.00 90.25 72 ARG A C 1
ATOM 564 O O . ARG A 1 72 ? 9.955 1.721 -23.362 1.00 90.25 72 ARG A O 1
ATOM 571 N N . GLN A 1 73 ? 11.984 0.753 -23.286 1.00 92.19 73 GLN A N 1
ATOM 572 C CA . GLN A 1 73 ? 12.331 1.019 -24.692 1.00 92.19 73 GLN A CA 1
ATOM 573 C C . GLN A 1 73 ? 11.283 0.461 -25.661 1.00 92.19 7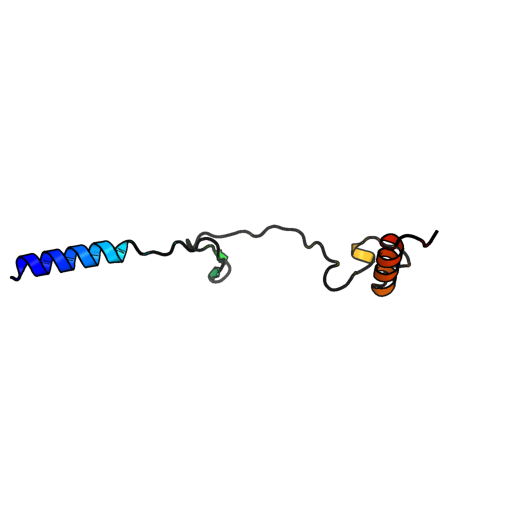3 GLN A C 1
ATOM 575 O O . GLN A 1 73 ? 10.934 1.103 -26.648 1.00 92.19 73 GLN A O 1
ATOM 580 N N . ARG A 1 74 ? 10.759 -0.736 -25.378 1.00 89.88 74 ARG A N 1
ATOM 581 C CA . ARG A 1 74 ? 9.752 -1.385 -26.220 1.00 89.88 74 ARG A CA 1
ATOM 582 C C . ARG A 1 74 ? 8.397 -0.688 -26.144 1.00 89.88 74 ARG A C 1
ATOM 584 O O . ARG A 1 74 ? 7.750 -0.539 -27.174 1.00 89.88 74 ARG A O 1
ATOM 591 N N . ILE A 1 75 ? 7.992 -0.222 -24.961 1.00 89.94 75 ILE A N 1
ATOM 592 C CA . ILE A 1 75 ? 6.792 0.611 -24.796 1.00 89.94 75 ILE A CA 1
ATOM 593 C C . ILE A 1 75 ? 6.942 1.914 -25.594 1.00 89.94 75 ILE A C 1
ATOM 595 O O . ILE A 1 75 ? 6.057 2.255 -26.371 1.00 89.94 75 ILE A O 1
ATOM 599 N N . GLU A 1 76 ? 8.072 2.612 -25.462 1.00 91.94 76 GLU A N 1
ATOM 600 C CA . GLU A 1 76 ? 8.346 3.861 -26.191 1.00 91.94 76 GLU A CA 1
ATOM 601 C C . GLU A 1 76 ? 8.313 3.652 -27.719 1.00 91.94 76 GLU A C 1
ATOM 603 O O . GLU A 1 76 ? 7.679 4.428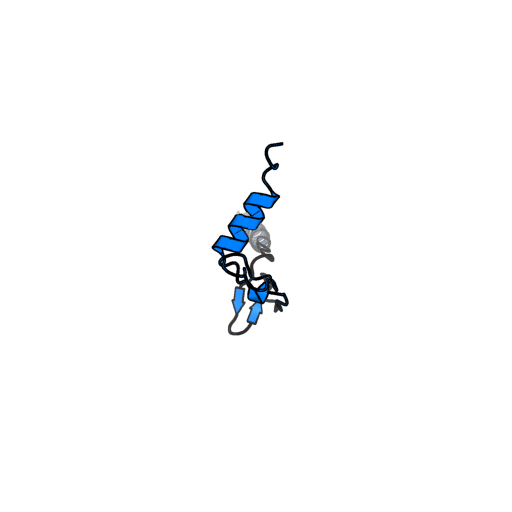 -28.438 1.00 91.94 76 GLU A O 1
ATOM 608 N N . ALA A 1 77 ? 8.907 2.561 -28.215 1.00 91.19 77 ALA A N 1
ATOM 609 C CA . ALA A 1 77 ? 8.896 2.207 -29.636 1.00 91.19 77 ALA A CA 1
ATOM 610 C C . ALA A 1 77 ? 7.498 1.860 -30.185 1.00 91.19 77 ALA A C 1
ATOM 612 O O . ALA A 1 77 ? 7.256 2.039 -31.375 1.00 91.19 77 ALA A O 1
ATOM 613 N N . LEU A 1 78 ? 6.589 1.352 -29.344 1.00 90.50 78 LEU A N 1
ATOM 614 C CA . LEU A 1 78 ? 5.206 1.033 -29.727 1.00 90.50 78 LEU A CA 1
ATOM 615 C C . LEU A 1 78 ? 4.284 2.257 -29.698 1.00 90.50 78 LEU A C 1
ATOM 617 O O . LEU A 1 78 ? 3.321 2.311 -30.457 1.00 90.50 78 LEU A O 1
ATOM 621 N N . LEU A 1 79 ? 4.547 3.212 -28.803 1.00 89.00 79 LEU A N 1
ATOM 622 C CA . LEU A 1 79 ? 3.732 4.419 -28.638 1.00 89.00 79 LEU A CA 1
ATOM 623 C C . LEU A 1 79 ? 4.101 5.533 -29.622 1.00 89.00 79 LEU A C 1
ATOM 625 O O . LEU A 1 79 ? 3.289 6.423 -29.873 1.00 89.00 79 LEU A O 1
ATOM 629 N N . THR A 1 80 ? 5.315 5.505 -30.164 1.00 82.81 80 THR A N 1
ATOM 630 C CA . THR A 1 80 ? 5.755 6.484 -31.159 1.00 82.81 80 THR A CA 1
ATOM 631 C C . THR A 1 80 ? 5.361 5.978 -32.547 1.00 82.81 80 THR A C 1
ATOM 633 O O . THR A 1 80 ? 5.668 4.824 -32.854 1.00 82.81 80 THR A O 1
ATOM 636 N N . PRO A 1 81 ? 4.716 6.789 -33.410 1.00 66.50 81 PRO A N 1
ATOM 637 C CA . PRO A 1 81 ? 4.527 6.401 -34.801 1.00 66.50 81 PRO A CA 1
ATOM 638 C C . PRO A 1 81 ? 5.902 6.074 -35.378 1.00 66.50 81 PRO A C 1
ATOM 640 O O . PRO A 1 81 ? 6.818 6.894 -35.257 1.00 66.50 81 PRO A O 1
ATOM 643 N N . GLN A 1 82 ? 6.074 4.894 -35.982 1.00 62.38 82 GLN A N 1
ATOM 644 C CA . GLN A 1 82 ? 7.218 4.697 -36.864 1.00 62.38 82 GLN A CA 1
ATOM 645 C C . GLN A 1 82 ? 7.137 5.830 -37.884 1.00 62.38 82 GLN A C 1
ATOM 647 O O . GLN A 1 82 ? 6.155 5.902 -38.624 1.00 62.38 82 GLN A O 1
ATOM 652 N N . GLN A 1 83 ? 8.101 6.756 -37.845 1.00 55.47 83 GLN A N 1
ATOM 653 C CA . GLN A 1 83 ? 8.243 7.781 -38.870 1.00 55.47 83 GLN A CA 1
ATOM 654 C C . GLN A 1 83 ? 8.229 7.040 -40.208 1.00 55.47 83 GLN A C 1
ATOM 656 O O . GLN A 1 83 ? 9.142 6.267 -40.498 1.00 55.47 83 GLN A O 1
ATOM 661 N N . THR A 1 84 ? 7.106 7.169 -40.906 1.00 45.56 84 THR A N 1
ATOM 662 C CA . THR A 1 84 ? 6.818 6.549 -42.196 1.00 45.56 84 THR A CA 1
ATOM 663 C C . THR A 1 84 ? 7.195 7.532 -43.282 1.00 45.56 84 THR A C 1
ATOM 665 O O . THR A 1 84 ? 7.006 8.750 -43.051 1.00 45.56 84 THR A O 1
#

pLDDT: mean 84.41, std 11.21, range [45.56, 97.5]

Secondary structure (DSSP, 8-state):
-HHHHHHHHHHHHHHHTT-----TT--EEETTEEE-TTS-B----------SSS--TTTTT--S--SHHHHHHHHHHHHS----